Protein AF-W1DW35-F1 (afdb_monomer)

Foldseek 3Di:
DDPVVVVVVVVVVVVVVVVVVVVDDPPDPDDPPDPPDDDDPVCPPCCPRPQVVQADPVRHRPD

Secondary structure (DSSP, 8-state):
--HHHHHHHHHHHHHHHHHHHTT---------S-------GGG-SHHHH-GGG-B-TTS-B--

Solvent-accessible surface area (backbone atoms only — not comparable to full-atom values): 4194 Å² total; per-residue (Å²): 132,62,65,69,58,51,54,50,53,50,51,50,54,52,51,51,52,53,60,52,50,78,74,53,76,72,78,77,72,75,87,75,87,68,77,88,73,79,83,54,82,82,50,61,59,41,79,78,72,41,46,86,75,43,55,43,98,84,73,42,64,80,119

InterPro domains:
  IPR036091 Propanediol/glycerol dehydratase, small subunit superfamily [SSF47148] (40-61)

Sequence (63 aa):
MNTDAIESMVRDVLSRMNSLQDGITPAPAAPTNDTVRQPKVSDYPLATRHPEWVKTATNKNAR

Mean predicted aligned error: 14.58 Å

Organism: NCBI:txid1432552

pLDDT: mean 72.62, std 17.05, range [36.19, 91.62]

Structure (mmCIF, N/CA/C/O backbone):
data_AF-W1DW35-F1
#
_entry.id   AF-W1DW35-F1
#
loop_
_atom_site.group_PDB
_atom_site.id
_atom_site.type_symbol
_atom_site.label_atom_id
_atom_site.label_alt_id
_atom_site.label_comp_id
_atom_site.label_asym_id
_atom_site.label_entity_id
_atom_site.label_seq_id
_atom_site.pdbx_PDB_ins_code
_atom_site.Cartn_x
_atom_site.Cartn_y
_atom_site.Cartn_z
_atom_site.occupancy
_atom_site.B_iso_or_equiv
_atom_site.auth_seq_id
_atom_site.auth_comp_id
_atom_site.auth_asym_id
_atom_site.auth_atom_id
_atom_site.pdbx_PDB_model_num
ATOM 1 N N . MET A 1 1 ? 1.312 3.379 -27.295 1.00 59.91 1 MET A N 1
ATOM 2 C CA . MET A 1 1 ? 1.483 3.409 -25.829 1.00 59.91 1 MET A CA 1
ATOM 3 C C . MET A 1 1 ? 2.267 2.157 -25.474 1.00 59.91 1 MET A C 1
ATOM 5 O O . MET A 1 1 ? 1.752 1.077 -25.720 1.00 59.91 1 MET A O 1
ATOM 9 N N . ASN A 1 2 ? 3.534 2.285 -25.076 1.00 80.00 2 ASN A N 1
ATOM 10 C CA . ASN A 1 2 ? 4.403 1.123 -24.860 1.00 80.00 2 ASN A CA 1
ATOM 11 C C . ASN A 1 2 ? 3.977 0.403 -23.578 1.00 80.00 2 ASN A C 1
ATOM 13 O O . ASN A 1 2 ? 4.107 0.967 -22.493 1.00 80.00 2 ASN A O 1
ATOM 17 N N . THR A 1 3 ? 3.452 -0.812 -23.709 1.00 76.94 3 THR A N 1
ATOM 18 C CA . THR A 1 3 ? 3.034 -1.663 -22.586 1.00 76.94 3 THR A CA 1
ATOM 19 C C . THR A 1 3 ? 4.175 -1.853 -21.587 1.00 76.94 3 THR A C 1
ATOM 21 O O . THR A 1 3 ? 3.971 -1.665 -20.392 1.00 76.94 3 THR A O 1
ATOM 24 N N . ASP A 1 4 ? 5.401 -2.034 -22.082 1.00 80.56 4 ASP A N 1
ATOM 25 C CA . ASP A 1 4 ? 6.614 -2.158 -21.269 1.00 80.56 4 ASP A CA 1
ATOM 26 C C . ASP A 1 4 ? 6.908 -0.908 -20.425 1.00 80.56 4 ASP A C 1
ATOM 28 O O . ASP A 1 4 ? 7.388 -1.001 -19.294 1.00 80.56 4 ASP A O 1
ATOM 32 N N . ALA A 1 5 ? 6.589 0.282 -20.946 1.00 85.44 5 ALA A N 1
ATOM 33 C CA . ALA A 1 5 ? 6.768 1.530 -20.208 1.00 85.44 5 ALA A CA 1
ATOM 34 C C . ALA A 1 5 ? 5.750 1.642 -19.064 1.00 85.44 5 ALA A C 1
ATOM 36 O O . ALA A 1 5 ? 6.104 2.075 -17.971 1.00 85.44 5 ALA A O 1
ATOM 37 N N . ILE A 1 6 ? 4.509 1.200 -19.289 1.00 86.62 6 ILE A N 1
ATOM 38 C CA . ILE A 1 6 ? 3.466 1.185 -18.256 1.00 86.62 6 ILE A CA 1
ATOM 39 C C . ILE A 1 6 ? 3.814 0.164 -17.169 1.00 86.62 6 ILE A C 1
ATOM 41 O O . ILE A 1 6 ? 3.752 0.491 -15.987 1.00 86.62 6 ILE A O 1
ATOM 45 N N . GLU A 1 7 ? 4.222 -1.049 -17.542 1.00 90.94 7 GLU A N 1
ATOM 46 C CA . GLU A 1 7 ? 4.594 -2.091 -16.580 1.00 90.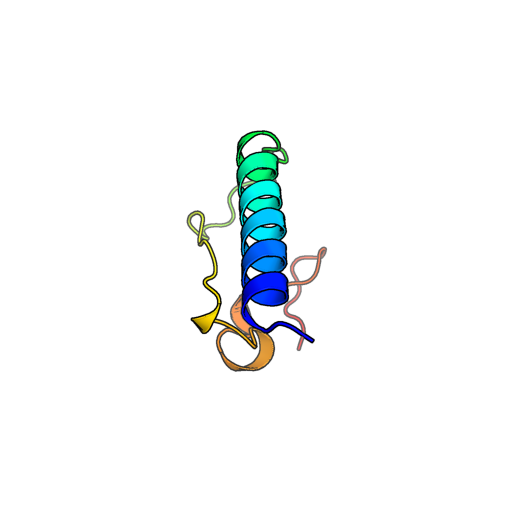94 7 GLU A CA 1
ATOM 47 C C . GLU A 1 7 ? 5.811 -1.694 -15.739 1.00 90.94 7 GLU A C 1
ATOM 49 O O . GLU A 1 7 ? 5.825 -1.928 -14.529 1.00 90.94 7 GLU A O 1
ATOM 54 N N . SER A 1 8 ? 6.803 -1.041 -16.351 1.00 89.44 8 SER A N 1
ATOM 55 C CA . SER A 1 8 ? 7.969 -0.504 -15.643 1.00 89.44 8 SER A CA 1
ATOM 56 C C . SER A 1 8 ? 7.574 0.587 -14.641 1.00 89.44 8 SER A C 1
ATOM 58 O O . SER A 1 8 ? 7.954 0.519 -13.472 1.00 89.44 8 SER A O 1
ATOM 60 N N . MET A 1 9 ? 6.722 1.537 -15.048 1.00 91.31 9 MET A N 1
ATOM 61 C CA . MET A 1 9 ? 6.221 2.591 -14.157 1.00 91.31 9 MET A CA 1
ATOM 62 C C . MET A 1 9 ? 5.392 2.029 -12.994 1.00 91.31 9 MET A C 1
ATOM 64 O O . MET A 1 9 ? 5.526 2.481 -11.860 1.00 91.31 9 MET A O 1
ATOM 68 N N . VAL A 1 10 ? 4.552 1.023 -13.246 1.00 91.62 10 VAL A N 1
ATOM 69 C CA . VAL A 1 10 ? 3.749 0.368 -12.201 1.00 91.62 10 VAL A CA 1
ATOM 70 C C . VAL A 1 10 ? 4.641 -0.376 -11.209 1.00 91.62 10 VAL A C 1
ATOM 72 O O . VAL A 1 10 ? 4.430 -0.274 -10.000 1.00 91.62 10 VAL A O 1
ATOM 75 N N . ARG A 1 11 ? 5.661 -1.096 -11.692 1.00 91.56 11 ARG A N 1
ATOM 76 C CA . ARG A 1 11 ? 6.631 -1.790 -10.832 1.00 91.56 11 ARG A CA 1
ATOM 77 C C . ARG A 1 11 ? 7.426 -0.819 -9.960 1.00 91.56 11 ARG A C 1
ATOM 79 O O . ARG A 1 11 ? 7.622 -1.116 -8.782 1.00 91.56 11 ARG A O 1
ATOM 86 N N . ASP A 1 12 ? 7.842 0.323 -10.508 1.00 91.50 12 ASP A N 1
ATOM 87 C CA . ASP A 1 12 ? 8.546 1.378 -9.766 1.00 91.50 12 ASP A CA 1
ATOM 88 C C . ASP A 1 12 ? 7.671 1.957 -8.643 1.00 91.50 12 ASP A C 1
ATOM 90 O O . ASP A 1 12 ? 8.074 1.967 -7.477 1.00 91.50 12 ASP A O 1
ATOM 94 N N . VAL A 1 13 ? 6.422 2.320 -8.958 1.00 90.00 13 VAL A N 1
ATOM 95 C CA . VAL A 1 13 ? 5.459 2.845 -7.976 1.00 90.00 13 VAL A CA 1
ATOM 96 C C . VAL A 1 13 ? 5.176 1.829 -6.869 1.00 90.00 13 VAL A C 1
ATOM 98 O O . VAL A 1 13 ? 5.229 2.183 -5.691 1.00 90.00 13 VAL A O 1
ATOM 101 N N . LEU A 1 14 ? 4.922 0.563 -7.214 1.00 88.81 14 LEU A N 1
ATOM 102 C CA . LEU A 1 14 ? 4.657 -0.491 -6.228 1.00 88.81 14 LEU A CA 1
ATOM 103 C C . LEU A 1 14 ? 5.876 -0.769 -5.338 1.00 88.81 14 LEU A C 1
ATOM 105 O O . LEU A 1 14 ? 5.725 -0.903 -4.124 1.00 88.81 14 LEU A O 1
ATOM 109 N N . SER A 1 15 ? 7.080 -0.800 -5.915 1.00 86.81 15 SER A N 1
ATOM 110 C CA . SER A 1 15 ? 8.325 -0.999 -5.160 1.00 86.81 15 SER A CA 1
ATOM 111 C C . SER A 1 15 ? 8.586 0.161 -4.202 1.00 86.81 15 SER A C 1
ATOM 113 O O . SER A 1 15 ? 8.932 -0.057 -3.041 1.00 86.81 15 SER A O 1
ATOM 115 N N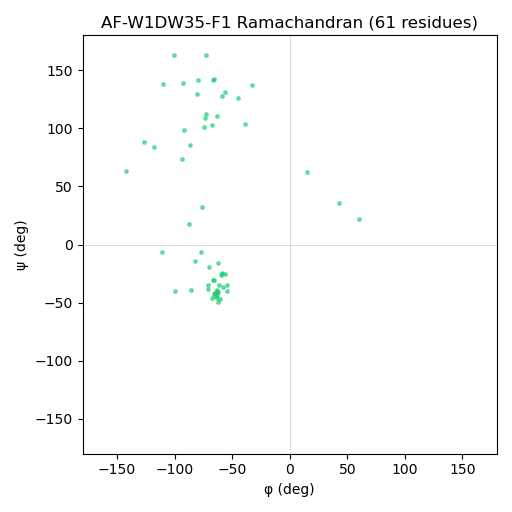 . ARG A 1 16 ? 8.343 1.398 -4.651 1.00 88.25 16 ARG A N 1
ATOM 116 C CA . ARG A 1 16 ? 8.435 2.595 -3.813 1.00 88.25 16 ARG A CA 1
ATOM 117 C C . ARG A 1 16 ? 7.416 2.572 -2.677 1.00 88.25 16 ARG A C 1
ATOM 119 O O . ARG A 1 16 ? 7.767 2.899 -1.551 1.00 88.25 16 ARG A O 1
ATOM 126 N N . MET A 1 17 ? 6.173 2.174 -2.940 1.00 82.06 17 MET A N 1
ATOM 127 C CA . MET A 1 17 ? 5.143 2.055 -1.903 1.00 82.06 17 MET A CA 1
ATOM 128 C C . MET A 1 17 ? 5.496 0.989 -0.865 1.00 82.06 17 MET A C 1
ATOM 130 O O . MET A 1 17 ? 5.333 1.243 0.325 1.00 82.06 17 MET A O 1
ATOM 134 N N . ASN A 1 18 ? 6.023 -0.160 -1.293 1.00 74.00 18 ASN A N 1
ATOM 135 C CA . ASN A 1 18 ? 6.471 -1.209 -0.380 1.00 74.00 18 ASN A CA 1
ATOM 136 C C . ASN A 1 18 ? 7.663 -0.740 0.472 1.00 74.00 18 ASN A C 1
ATOM 138 O O . ASN A 1 18 ? 7.640 -0.878 1.686 1.00 74.00 18 ASN A O 1
ATOM 142 N N . SER A 1 19 ? 8.649 -0.076 -0.142 1.00 74.44 19 SER A N 1
ATOM 143 C CA . SER A 1 19 ? 9.807 0.473 0.576 1.00 74.44 19 SER A CA 1
ATOM 144 C C . SER A 1 19 ? 9.447 1.606 1.545 1.00 74.44 19 SER A C 1
ATOM 146 O O . SER A 1 19 ? 10.130 1.784 2.550 1.00 74.44 19 SER A O 1
ATOM 148 N N . LEU A 1 20 ? 8.403 2.391 1.259 1.00 7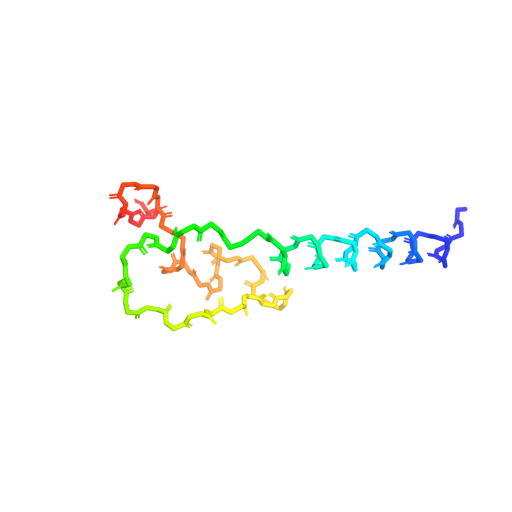3.44 20 LEU A N 1
ATOM 149 C CA . LEU A 1 20 ? 7.888 3.399 2.190 1.00 73.44 20 LEU A CA 1
ATOM 150 C C . LEU A 1 20 ? 7.191 2.740 3.385 1.00 73.44 20 LEU A C 1
ATOM 152 O O . LEU A 1 20 ? 7.301 3.243 4.498 1.00 73.44 20 LEU A O 1
ATOM 156 N N . GLN A 1 21 ? 6.518 1.605 3.180 1.00 64.06 21 GLN A N 1
ATOM 157 C CA . GLN A 1 21 ? 5.887 0.846 4.262 1.00 64.06 21 GLN A CA 1
ATOM 158 C C . GLN A 1 21 ? 6.908 0.236 5.236 1.00 64.06 21 GLN A C 1
ATOM 160 O O . GLN A 1 21 ? 6.620 0.196 6.428 1.00 64.06 21 GLN A O 1
ATOM 165 N N . ASP A 1 22 ? 8.116 -0.127 4.785 1.00 59.12 22 ASP A N 1
ATOM 166 C CA . ASP A 1 22 ? 9.212 -0.588 5.662 1.00 59.12 22 ASP A CA 1
ATOM 167 C C . ASP A 1 22 ? 9.695 0.478 6.678 1.00 59.12 22 ASP A C 1
ATOM 169 O O . ASP A 1 22 ? 10.366 0.145 7.654 1.00 59.12 22 ASP A O 1
ATOM 173 N N . GLY A 1 23 ? 9.349 1.760 6.486 1.00 52.62 23 GLY A N 1
ATOM 174 C CA . GLY A 1 23 ? 9.713 2.867 7.385 1.00 52.62 23 GLY A CA 1
ATOM 175 C C . GLY A 1 23 ? 8.551 3.484 8.170 1.00 52.62 23 GLY A C 1
ATOM 176 O O . GLY A 1 23 ? 8.779 4.341 9.024 1.00 52.62 23 GLY A O 1
ATOM 177 N N . ILE A 1 24 ? 7.310 3.074 7.900 1.00 49.53 24 ILE A N 1
ATOM 178 C CA . ILE A 1 24 ? 6.122 3.568 8.597 1.00 49.53 24 ILE A CA 1
ATOM 179 C C . ILE A 1 24 ? 5.506 2.368 9.300 1.00 49.53 24 ILE A C 1
ATOM 181 O O . ILE A 1 24 ? 4.582 1.739 8.797 1.00 49.53 24 ILE A O 1
ATOM 185 N N . THR A 1 25 ? 6.011 2.044 10.483 1.00 42.91 25 THR A N 1
ATOM 186 C CA . THR A 1 25 ? 5.229 1.265 11.440 1.00 42.91 25 THR A CA 1
ATOM 187 C C . THR A 1 25 ? 4.182 2.228 12.002 1.00 42.91 25 THR A C 1
ATOM 189 O O . THR A 1 25 ? 4.540 3.047 12.856 1.00 42.91 25 THR A O 1
ATOM 192 N N . PRO A 1 26 ? 2.901 2.225 11.570 1.00 41.31 26 PRO A N 1
ATOM 193 C CA . PRO A 1 26 ? 1.888 2.815 12.425 1.00 41.31 26 PRO A CA 1
ATOM 194 C C . PRO A 1 26 ? 1.950 2.021 13.730 1.00 41.31 26 PRO A C 1
ATOM 196 O O . PRO A 1 26 ? 1.967 0.788 13.707 1.00 41.31 26 PRO A O 1
ATOM 199 N N . ALA A 1 27 ? 2.081 2.721 14.857 1.00 39.03 27 ALA A N 1
ATOM 200 C CA . ALA A 1 27 ? 2.077 2.095 16.172 1.00 39.03 27 ALA A CA 1
ATOM 201 C C . ALA A 1 27 ? 0.934 1.064 16.223 1.00 39.03 27 ALA A C 1
ATOM 203 O O . ALA A 1 27 ? -0.197 1.416 15.867 1.00 39.03 27 ALA A O 1
ATOM 204 N N . PRO A 1 28 ? 1.207 -0.202 16.585 1.00 40.31 28 PRO A N 1
ATOM 205 C CA . PRO A 1 28 ? 0.190 -1.233 16.536 1.00 40.31 28 PRO A CA 1
ATOM 206 C C . PRO A 1 28 ? -0.912 -0.852 17.522 1.00 40.31 28 PRO A C 1
ATOM 208 O O .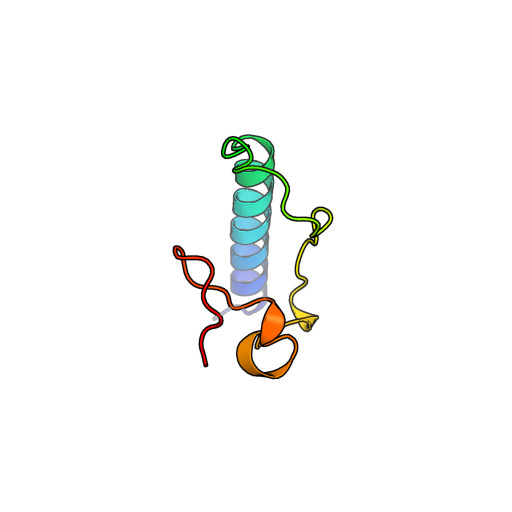 PRO A 1 28 ? -0.714 -0.869 18.738 1.00 40.31 28 PRO A O 1
ATOM 211 N N . ALA A 1 29 ? -2.086 -0.495 17.000 1.00 40.31 29 ALA A N 1
ATOM 212 C CA . ALA A 1 29 ? -3.302 -0.586 17.784 1.00 40.31 29 ALA A CA 1
ATOM 213 C C . ALA A 1 29 ? -3.410 -2.045 18.249 1.00 40.31 29 ALA A C 1
ATOM 215 O O . ALA A 1 29 ? -3.178 -2.961 17.461 1.00 40.31 29 ALA A O 1
ATOM 216 N N . ALA A 1 30 ? -3.658 -2.219 19.548 1.00 36.19 30 ALA A N 1
ATOM 217 C CA . ALA A 1 30 ? -3.538 -3.462 20.301 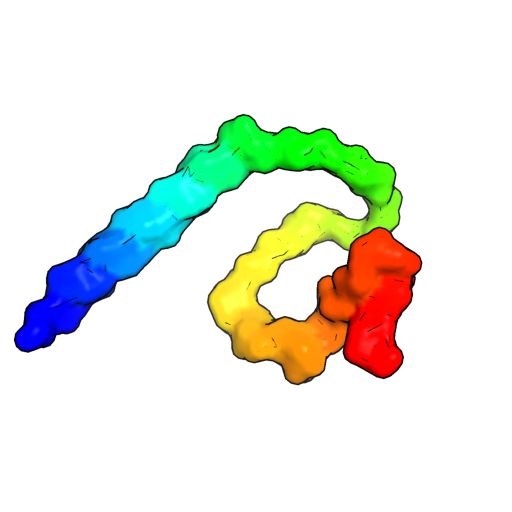1.00 36.19 30 ALA A CA 1
ATOM 218 C C . ALA A 1 30 ? -3.870 -4.744 19.500 1.00 36.19 30 ALA A C 1
ATOM 220 O O . ALA A 1 30 ? -4.868 -4.785 18.773 1.00 36.19 30 ALA A O 1
ATOM 221 N N . PRO A 1 31 ? -3.068 -5.814 19.664 1.00 43.00 31 PRO A N 1
ATOM 222 C CA . PRO A 1 31 ? -3.165 -7.015 18.852 1.00 43.00 31 PRO A CA 1
ATOM 223 C C . PRO A 1 31 ? -4.486 -7.728 19.142 1.00 43.00 31 PRO A C 1
ATOM 225 O O . PRO A 1 31 ? -4.633 -8.434 20.137 1.00 43.00 31 PRO A O 1
ATOM 228 N N . THR A 1 32 ? -5.455 -7.582 18.246 1.00 44.66 32 THR A N 1
ATOM 229 C CA . THR A 1 32 ? -6.619 -8.469 18.197 1.00 44.66 32 THR A CA 1
ATOM 230 C C . THR A 1 32 ? -6.326 -9.579 17.200 1.00 44.66 32 THR A C 1
ATOM 232 O O . THR A 1 32 ? -6.821 -9.562 16.089 1.00 44.66 32 THR A O 1
ATOM 235 N N . ASN A 1 33 ? -5.460 -10.513 17.605 1.00 43.00 33 ASN A N 1
ATOM 236 C CA . ASN A 1 33 ? -5.392 -11.893 17.099 1.00 43.00 33 ASN A CA 1
ATOM 237 C C . ASN A 1 33 ? -5.528 -12.118 15.571 1.00 43.00 33 ASN A C 1
ATOM 239 O O . ASN A 1 33 ? -6.079 -13.128 15.155 1.00 43.00 33 ASN A O 1
ATOM 243 N N . ASP A 1 34 ? -5.006 -11.228 14.727 1.00 50.81 34 ASP A N 1
ATOM 244 C CA . ASP A 1 34 ? -4.840 -11.497 13.296 1.00 50.81 34 ASP A CA 1
ATOM 245 C C . ASP A 1 34 ? -3.381 -11.214 12.947 1.00 50.81 34 ASP A C 1
ATOM 247 O O . ASP A 1 34 ? -2.954 -10.087 12.700 1.00 50.81 34 ASP A O 1
ATOM 251 N N . THR A 1 35 ? -2.578 -12.261 13.112 1.00 46.66 35 THR A N 1
ATOM 252 C CA . THR A 1 35 ? -1.166 -12.359 12.754 1.00 46.66 35 THR A CA 1
ATOM 253 C C . THR A 1 35 ? -0.893 -11.653 11.433 1.00 46.66 35 THR A C 1
ATOM 255 O O . THR A 1 35 ? -1.229 -12.230 10.411 1.00 46.66 35 THR A O 1
ATOM 258 N N . VAL A 1 36 ? -0.294 -10.450 11.462 1.00 54.72 36 VAL A N 1
ATOM 259 C CA . VAL A 1 36 ? 0.406 -9.737 10.363 1.00 54.72 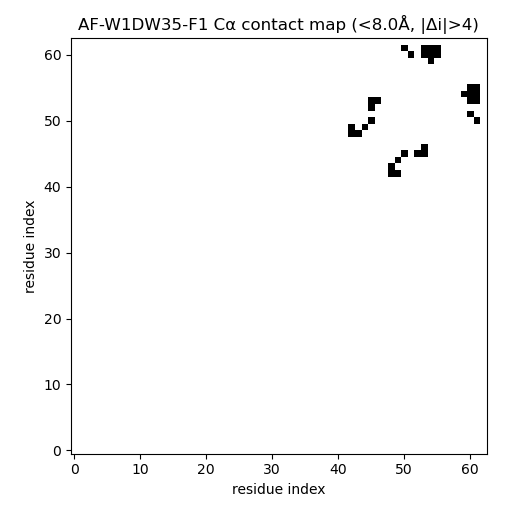36 VAL A CA 1
ATOM 260 C C . VAL A 1 36 ? 0.109 -10.331 8.978 1.00 54.72 36 VAL A C 1
ATOM 262 O O . VAL A 1 36 ? 0.972 -10.918 8.323 1.00 54.72 36 VAL A O 1
ATOM 265 N N . ARG A 1 37 ? -1.157 -10.285 8.557 1.00 64.31 37 ARG A N 1
ATOM 266 C CA . ARG A 1 37 ? -1.590 -11.035 7.382 1.00 64.31 37 ARG A CA 1
ATOM 267 C C . ARG A 1 37 ? -1.427 -10.102 6.205 1.00 64.31 37 ARG A C 1
ATOM 269 O O . ARG A 1 37 ? -2.242 -9.212 6.010 1.00 64.31 37 ARG A O 1
ATOM 276 N N . GLN A 1 38 ? -0.320 -10.247 5.481 1.00 75.69 38 GLN A N 1
ATOM 277 C CA . GLN A 1 38 ? -0.050 -9.431 4.300 1.00 75.69 38 GLN A CA 1
ATOM 278 C C . GLN A 1 38 ? -0.956 -9.898 3.148 1.00 75.69 38 GLN A C 1
ATOM 280 O O . GLN A 1 38 ? -0.743 -11.002 2.632 1.00 75.69 38 GLN A O 1
ATOM 285 N N . PRO A 1 39 ? -1.974 -9.113 2.746 1.00 76.94 39 PRO A N 1
ATOM 286 C CA . PRO A 1 39 ? -2.843 -9.488 1.640 1.00 76.94 39 PRO A CA 1
ATOM 287 C C . PRO A 1 39 ? -2.049 -9.482 0.330 1.00 76.94 39 PRO A C 1
ATOM 289 O O . PRO A 1 39 ? -1.206 -8.613 0.098 1.00 76.94 39 PRO A O 1
ATOM 292 N N . LYS A 1 40 ? -2.321 -10.449 -0.546 1.00 82.25 40 LYS A N 1
ATOM 293 C CA . LYS A 1 40 ? -1.741 -10.520 -1.892 1.00 82.25 40 LYS A CA 1
ATOM 294 C C . LYS A 1 40 ? -2.747 -10.008 -2.919 1.00 82.25 40 LYS A C 1
ATOM 296 O O . LYS A 1 40 ? -3.946 -9.966 -2.667 1.00 82.25 40 LYS A O 1
ATOM 301 N N . VAL A 1 41 ? -2.276 -9.681 -4.125 1.00 83.62 41 VAL A N 1
ATOM 302 C CA . VAL A 1 41 ? -3.152 -9.272 -5.248 1.00 83.62 41 VAL A CA 1
ATOM 303 C C . V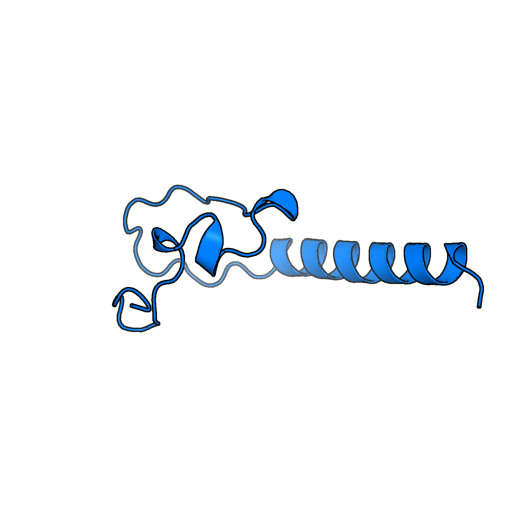AL A 1 41 ? -4.233 -10.320 -5.521 1.00 83.62 41 VAL A C 1
ATOM 305 O O . VAL A 1 41 ? -5.376 -9.977 -5.812 1.00 83.62 41 VAL A O 1
ATOM 308 N N . SER A 1 42 ? -3.895 -11.600 -5.349 1.00 84.94 42 SER A N 1
ATOM 309 C CA . SER A 1 42 ? -4.842 -12.703 -5.480 1.00 84.94 42 SER A CA 1
ATOM 310 C C . SER A 1 42 ? -6.031 -12.595 -4.523 1.00 84.94 42 SER A C 1
ATOM 312 O O . SER A 1 42 ? -7.087 -13.117 -4.841 1.00 84.94 42 SER A O 1
ATOM 314 N N . ASP A 1 43 ? -5.919 -11.920 -3.382 1.00 85.81 43 ASP A N 1
ATOM 315 C CA . ASP A 1 43 ? -7.008 -11.795 -2.407 1.00 85.81 43 ASP A CA 1
ATOM 316 C C . ASP A 1 43 ? -8.077 -10.766 -2.823 1.00 85.81 43 ASP A C 1
ATOM 318 O O . ASP A 1 43 ? -9.131 -10.669 -2.194 1.00 85.81 43 ASP A O 1
ATOM 322 N N . TYR A 1 44 ? -7.856 -10.028 -3.915 1.00 84.56 44 TYR A N 1
ATOM 323 C CA . TYR A 1 44 ? -8.833 -9.092 -4.459 1.00 84.56 44 TYR A CA 1
ATOM 324 C C . TYR A 1 44 ? -9.931 -9.805 -5.284 1.00 84.56 44 TYR A C 1
ATOM 326 O O . TYR A 1 44 ? -9.620 -10.722 -6.049 1.00 84.56 44 TYR A O 1
ATOM 334 N N . PRO A 1 45 ? -11.209 -9.380 -5.205 1.00 90.38 45 PRO A N 1
ATOM 335 C CA . PRO A 1 45 ? -11.751 -8.363 -4.303 1.00 90.38 45 PRO A CA 1
ATOM 336 C C . PRO A 1 45 ? -12.022 -8.920 -2.897 1.00 90.38 45 PRO A C 1
ATOM 338 O O . PRO A 1 45 ? -12.740 -9.908 -2.731 1.00 90.38 45 PRO A O 1
ATOM 341 N N . LEU A 1 46 ? -11.513 -8.227 -1.872 1.00 85.00 46 LEU A N 1
ATOM 342 C CA . LEU A 1 46 ? -11.633 -8.641 -0.466 1.00 85.00 46 LEU A CA 1
ATOM 343 C C . LEU A 1 46 ? -13.091 -8.805 -0.024 1.00 85.00 46 LEU A C 1
ATOM 345 O O . LEU A 1 46 ? -13.409 -9.751 0.680 1.00 85.00 46 LEU A O 1
ATOM 349 N N . ALA A 1 47 ? -13.998 -7.952 -0.509 1.00 85.69 47 ALA A N 1
ATOM 350 C CA . ALA A 1 47 ? -15.425 -8.033 -0.188 1.00 85.69 47 ALA A CA 1
ATOM 351 C C . ALA A 1 47 ? -16.076 -9.366 -0.604 1.00 85.69 47 ALA A C 1
ATOM 353 O O . ALA A 1 47 ? -17.072 -9.776 -0.016 1.00 85.69 47 ALA A O 1
ATOM 354 N N . THR A 1 48 ? -15.525 -10.037 -1.616 1.00 86.56 48 THR A N 1
ATOM 355 C CA . THR A 1 48 ? -16.026 -11.328 -2.099 1.00 86.56 48 THR A CA 1
ATOM 356 C C . THR A 1 48 ? -15.200 -12.488 -1.561 1.00 86.56 48 THR A C 1
ATOM 358 O O . THR A 1 48 ? -15.760 -13.530 -1.237 1.00 86.56 48 THR A O 1
ATOM 361 N N . ARG A 1 49 ? -13.872 -12.330 -1.491 1.00 84.69 49 ARG A N 1
ATOM 362 C CA . ARG A 1 49 ? -12.956 -13.422 -1.131 1.00 84.69 49 ARG A CA 1
ATOM 363 C C . ARG A 1 49 ? -12.763 -13.580 0.375 1.00 84.69 49 ARG A C 1
ATOM 365 O O . ARG A 1 49 ? -12.700 -14.713 0.831 1.00 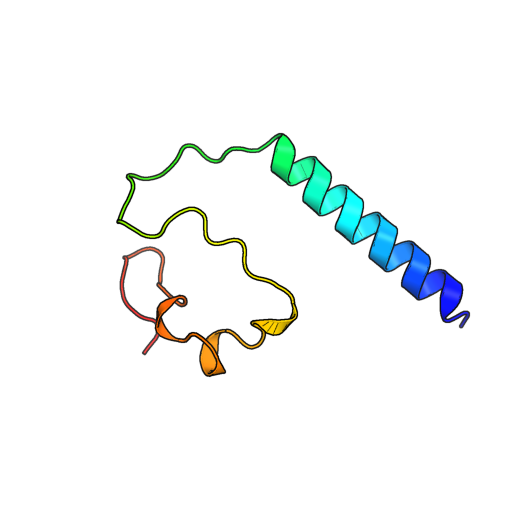84.69 49 ARG A O 1
ATOM 372 N N . HIS A 1 50 ? -12.688 -12.464 1.101 1.00 87.19 50 HIS A N 1
ATOM 373 C CA . HIS A 1 50 ? -12.427 -12.404 2.544 1.00 87.19 50 HIS A CA 1
ATOM 374 C C . HIS A 1 50 ? -13.259 -11.288 3.204 1.00 87.19 50 HIS A C 1
ATOM 376 O O . HIS A 1 50 ? -12.710 -10.293 3.696 1.00 87.19 50 HIS A O 1
ATOM 382 N N . PRO A 1 51 ? -14.603 -11.381 3.176 1.00 82.44 51 PRO A N 1
ATOM 383 C CA . PRO A 1 51 ? -15.479 -10.359 3.749 1.00 82.44 51 PRO A CA 1
ATOM 384 C C . PRO A 1 51 ? -15.227 -10.131 5.248 1.00 82.44 51 PRO A C 1
ATOM 386 O O . PRO A 1 51 ? -15.491 -9.045 5.760 1.00 82.44 51 PRO A O 1
ATOM 389 N N . GLU A 1 52 ? -14.684 -11.122 5.955 1.00 82.56 52 GLU A N 1
ATOM 390 C CA . GLU A 1 52 ? -14.318 -11.036 7.366 1.00 82.56 52 GLU A CA 1
ATOM 391 C C . GLU A 1 52 ? -13.108 -10.126 7.635 1.00 82.56 52 GLU A C 1
ATOM 393 O O . G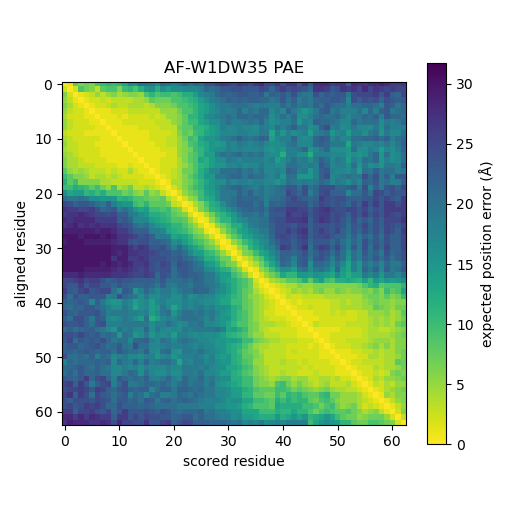LU A 1 52 ? -12.961 -9.634 8.755 1.00 82.56 52 GLU A O 1
ATOM 398 N N . TRP A 1 53 ? -12.287 -9.828 6.618 1.00 85.50 53 TRP A N 1
ATOM 399 C CA . TRP A 1 53 ? -11.185 -8.858 6.733 1.00 85.50 53 TRP A CA 1
ATOM 400 C C . TRP A 1 53 ? -11.669 -7.418 6.567 1.00 85.50 53 TRP A C 1
ATOM 402 O O . TRP A 1 53 ? -10.960 -6.472 6.911 1.00 85.50 53 TRP A O 1
ATOM 412 N N . VAL A 1 54 ? -12.890 -7.223 6.063 1.00 83.75 54 VAL A N 1
ATOM 413 C CA . VAL A 1 54 ? -13.469 -5.896 5.857 1.00 83.75 54 VAL A CA 1
ATOM 414 C C . VAL A 1 54 ? -14.156 -5.443 7.146 1.00 83.75 54 VAL A C 1
ATOM 416 O O . VAL A 1 54 ? -15.362 -5.613 7.353 1.00 83.75 54 VAL A O 1
ATOM 419 N N . LYS A 1 55 ? -13.361 -4.850 8.039 1.00 80.56 55 LYS A N 1
ATOM 420 C CA . LYS A 1 55 ? -13.825 -4.266 9.303 1.00 80.56 55 LYS A CA 1
ATOM 421 C C . LYS A 1 55 ? -13.718 -2.745 9.259 1.00 80.56 55 LYS A C 1
ATOM 423 O O . LYS A 1 55 ? -12.744 -2.176 8.779 1.00 80.56 55 LYS A O 1
ATOM 428 N N . THR A 1 56 ? -14.745 -2.078 9.770 1.00 81.56 56 THR A N 1
ATOM 429 C CA . THR A 1 56 ? -14.775 -0.619 9.937 1.00 81.56 56 THR A CA 1
ATOM 430 C C . THR A 1 56 ? -13.854 -0.182 11.079 1.00 81.56 56 THR A C 1
ATOM 432 O O . THR A 1 56 ? -13.525 -0.976 11.960 1.00 81.56 56 THR A O 1
ATOM 435 N N . ALA A 1 57 ? -13.499 1.106 11.131 1.00 74.50 57 ALA A N 1
ATOM 436 C CA . ALA A 1 57 ? -12.682 1.673 12.212 1.00 74.50 57 ALA A CA 1
ATOM 437 C C . ALA A 1 57 ? -13.279 1.452 13.621 1.00 74.50 57 ALA A C 1
ATOM 439 O O . ALA A 1 57 ? -12.551 1.383 14.603 1.00 74.50 57 ALA A O 1
ATOM 440 N N . THR A 1 58 ? -14.602 1.276 13.720 1.00 81.31 58 THR A N 1
ATOM 441 C CA . THR A 1 58 ? -15.307 0.932 14.968 1.00 81.31 58 THR A CA 1
ATOM 442 C C . THR A 1 58 ? -15.389 -0.580 15.227 1.00 81.31 58 THR A C 1
ATOM 444 O O . THR A 1 58 ? -16.223 -1.026 16.016 1.00 81.31 58 THR A O 1
ATOM 447 N N . ASN A 1 59 ? -14.564 -1.388 14.557 1.00 72.38 59 ASN A N 1
ATOM 448 C CA . ASN A 1 59 ? -14.511 -2.844 14.696 1.00 72.38 59 ASN A CA 1
ATOM 449 C C . ASN A 1 59 ? -15.832 -3.568 14.346 1.00 72.38 59 ASN A C 1
ATOM 451 O O . ASN A 1 59 ? -16.051 -4.697 14.777 1.00 72.38 59 ASN A O 1
ATOM 455 N N . LYS A 1 60 ? -16.713 -2.935 13.558 1.00 73.88 60 LYS A N 1
ATOM 456 C CA . LYS A 1 60 ? -17.919 -3.573 13.004 1.00 73.88 60 LYS A CA 1
ATOM 457 C C . LYS A 1 60 ? -17.620 -4.144 11.624 1.00 73.88 60 LYS A C 1
ATOM 459 O O . LYS A 1 60 ? -16.956 -3.478 10.829 1.00 73.88 60 LYS A O 1
ATOM 464 N N . ASN A 1 61 ? -18.137 -5.332 11.335 1.00 71.38 61 ASN A N 1
ATOM 465 C CA . ASN A 1 61 ? -18.054 -5.937 10.007 1.00 71.38 61 ASN A CA 1
ATOM 466 C C . ASN A 1 61 ? -18.865 -5.090 9.015 1.00 71.38 61 ASN A C 1
ATOM 468 O O . ASN A 1 61 ? -19.916 -4.569 9.380 1.00 71.38 61 ASN A O 1
ATOM 472 N N . ALA A 1 62 ? -18.387 -4.942 7.779 1.00 66.69 62 ALA A N 1
ATOM 473 C CA . ALA A 1 62 ? -19.011 -4.088 6.761 1.00 66.69 62 ALA A CA 1
ATOM 474 C C . ALA A 1 62 ? -20.286 -4.682 6.115 1.00 66.69 62 ALA A C 1
ATOM 476 O O . ALA A 1 62 ? -20.537 -4.451 4.934 1.00 66.69 62 ALA A O 1
ATOM 477 N N . ARG A 1 63 ? -21.068 -5.463 6.871 1.00 59.03 63 ARG A N 1
ATOM 478 C CA . ARG A 1 63 ? -22.319 -6.075 6.407 1.00 59.03 63 ARG A CA 1
ATOM 479 C C . ARG A 1 63 ? -23.531 -5.237 6.790 1.00 59.03 63 ARG A C 1
ATOM 481 O O . ARG A 1 63 ? -23.556 -4.750 7.941 1.00 59.03 63 ARG A O 1
#

Radius of gyration: 15.83 Å; Cα contacts (8 Å, |Δi|>4): 17; chains: 1; bounding box: 32×17×46 Å